Protein AF-A0AAN6RWC4-F1 (afdb_monomer_lite)

pLDDT: mean 83.2, std 12.59, range [43.62, 96.19]

Sequence (96 aa):
MPEGMLVQLDEFRRLLSQALNAPTPFRVVHGDGELDNYHLSGDKIMIVDLELVGKGSASERKMSSFVQGEVDHLAKYYRVLQYHYWETGLIAVDDE

Secondary structure (DSSP, 8-state):
--TTPPPPHHHHHHHHHHHHHTTGGGTEEE----GGGEEEETTEEEE--TTSEEE----HHHHHHHHHHHHHHHHHHHHHHHHHHHHHT-------

Foldseek 3Di:
DDPQDDDDLVLLLVQLLVQQVVCVVVQKGQPDLDPVQWDDDPSHTDGDDRPDIDNDPDDPVVSNVVSNVSSVVNSVVSVVVVVVCVVVVNHPDPDD

Radius of gyration: 14.59 Å; chains: 1; bounding box: 34×22×40 Å

InterPro domains:
  IPR011009 Protein kinase-like domain superfamily [SSF56112] (9-57)

Structure (mmCIF, N/CA/C/O backbone):
data_AF-A0AAN6RWC4-F1
#
_entry.id   AF-A0AAN6RWC4-F1
#
loop_
_atom_site.group_PDB
_atom_site.id
_atom_site.type_symbol
_atom_site.label_atom_id
_atom_site.label_alt_id
_atom_site.label_comp_id
_atom_site.label_asym_id
_atom_site.label_entity_id
_atom_site.label_seq_id
_atom_site.pdbx_PDB_ins_code
_atom_site.Cartn_x
_atom_site.Cartn_y
_atom_site.Cartn_z
_atom_site.occupancy
_atom_site.B_iso_or_equiv
_atom_site.auth_seq_id
_atom_site.auth_comp_id
_atom_site.auth_asym_id
_atom_site.auth_atom_id
_atom_site.pdbx_PDB_model_num
ATOM 1 N N . MET A 1 1 ? -9.003 -14.087 5.386 1.00 53.28 1 MET A N 1
ATOM 2 C CA . MET A 1 1 ? -9.188 -12.920 6.269 1.00 53.28 1 MET A CA 1
ATOM 3 C C . MET A 1 1 ? -10.638 -12.489 6.097 1.00 53.28 1 MET A C 1
ATOM 5 O O . MET A 1 1 ? -11.063 -12.483 4.943 1.00 53.28 1 MET A O 1
ATOM 9 N N . PRO A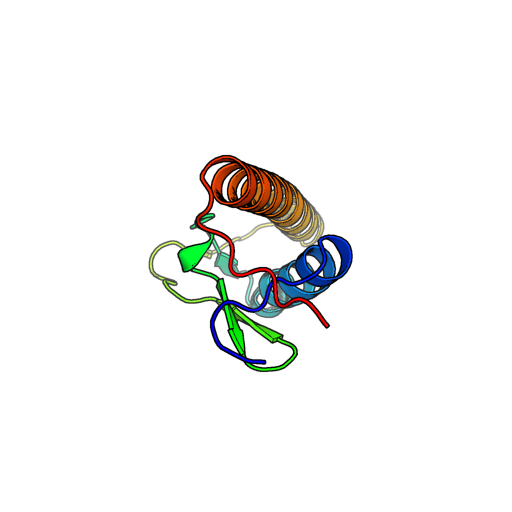 1 2 ? -11.399 -12.238 7.172 1.00 59.50 2 PRO A N 1
ATOM 10 C CA . PRO A 1 2 ? -12.743 -11.659 7.076 1.00 59.50 2 PRO A CA 1
ATOM 11 C C . PRO A 1 2 ? -12.717 -10.293 6.375 1.00 59.50 2 PRO A C 1
ATOM 13 O O . PRO A 1 2 ? -11.699 -9.594 6.442 1.00 59.50 2 PRO A O 1
ATOM 16 N N . GLU A 1 3 ? -13.808 -9.897 5.712 1.00 56.06 3 GLU A N 1
ATOM 17 C CA . GLU A 1 3 ? -13.938 -8.525 5.214 1.00 56.06 3 GLU A CA 1
ATOM 18 C C . GLU A 1 3 ? -13.837 -7.516 6.372 1.00 56.06 3 GLU A C 1
ATOM 20 O O . GLU A 1 3 ? -14.416 -7.716 7.436 1.00 56.06 3 GLU A O 1
ATOM 25 N N . GLY A 1 4 ? -13.089 -6.426 6.173 1.00 63.19 4 GLY A N 1
ATOM 26 C CA . GLY A 1 4 ? -12.912 -5.380 7.190 1.00 63.19 4 GLY A CA 1
ATOM 27 C C . GLY A 1 4 ? -11.819 -5.650 8.230 1.00 63.19 4 GLY A C 1
ATOM 28 O O . GLY A 1 4 ? -11.534 -4.766 9.034 1.00 63.19 4 GLY A O 1
ATOM 29 N N . MET A 1 5 ? -11.157 -6.814 8.190 1.00 69.25 5 MET A N 1
ATOM 30 C CA . MET A 1 5 ? -10.045 -7.107 9.095 1.00 69.25 5 MET A CA 1
ATOM 31 C C . MET A 1 5 ? -8.892 -6.116 8.893 1.00 69.25 5 MET A C 1
ATOM 33 O O . MET A 1 5 ? -8.316 -6.009 7.806 1.00 69.25 5 MET A O 1
ATOM 37 N N . LEU A 1 6 ? -8.519 -5.425 9.970 1.00 78.06 6 LEU A N 1
ATOM 38 C CA . LEU A 1 6 ? -7.370 -4.531 9.972 1.00 78.06 6 LEU A CA 1
ATOM 39 C C . LEU A 1 6 ? -6.069 -5.333 10.020 1.00 78.06 6 LEU A C 1
ATOM 41 O O . LEU A 1 6 ? -5.884 -6.227 10.845 1.00 78.06 6 LEU A O 1
ATOM 45 N N . VAL A 1 7 ? -5.125 -4.959 9.164 1.00 84.25 7 VAL A N 1
ATOM 46 C CA . VAL A 1 7 ? -3.739 -5.422 9.249 1.00 84.25 7 VAL A CA 1
ATOM 47 C C . VAL A 1 7 ? -2.919 -4.472 10.118 1.00 84.25 7 VAL A C 1
ATOM 49 O O . VAL A 1 7 ? -3.128 -3.253 10.108 1.00 84.25 7 VAL A O 1
ATOM 52 N N . GLN A 1 8 ? -1.968 -5.024 10.871 1.00 89.75 8 GLN A N 1
ATOM 53 C CA . GLN A 1 8 ? -0.989 -4.220 11.604 1.00 89.75 8 GLN A CA 1
ATOM 54 C C . GLN A 1 8 ? -0.142 -3.397 10.625 1.00 89.75 8 GLN A C 1
ATOM 56 O O . GLN A 1 8 ? 0.109 -3.824 9.500 1.00 89.75 8 GLN A O 1
ATOM 61 N N . LEU A 1 9 ? 0.328 -2.222 11.052 1.00 90.88 9 LEU A N 1
ATOM 62 C CA . LEU A 1 9 ? 1.034 -1.285 10.172 1.00 90.88 9 LEU A CA 1
ATOM 63 C C . LEU A 1 9 ? 2.297 -1.887 9.535 1.00 90.88 9 LEU A C 1
ATOM 65 O O . LEU A 1 9 ? 2.552 -1.666 8.353 1.00 90.88 9 LEU A O 1
ATOM 69 N N . ASP A 1 10 ? 3.075 -2.655 10.295 1.00 92.38 10 ASP A N 1
ATOM 70 C CA . ASP A 1 10 ? 4.299 -3.283 9.786 1.00 92.38 10 ASP A CA 1
ATOM 71 C C . ASP A 1 10 ? 3.987 -4.354 8.740 1.00 92.38 10 ASP A C 1
ATOM 73 O O . ASP A 1 10 ? 4.645 -4.436 7.700 1.00 92.38 10 ASP A O 1
ATOM 77 N N . GLU A 1 11 ? 2.925 -5.121 8.980 1.00 92.69 11 GLU A N 1
ATOM 78 C CA . GLU A 1 11 ? 2.437 -6.124 8.042 1.00 92.69 11 GLU A CA 1
ATOM 79 C C . GLU A 1 11 ? 1.888 -5.472 6.769 1.00 92.69 11 GLU A C 1
ATOM 81 O O . GLU A 1 11 ? 2.234 -5.883 5.663 1.00 92.69 11 GLU A O 1
ATOM 86 N N . PHE A 1 12 ? 1.123 -4.386 6.904 1.00 92.75 12 PHE A N 1
ATOM 87 C CA . PHE A 1 12 ? 0.655 -3.586 5.775 1.00 92.75 12 PHE A CA 1
ATOM 88 C C . PHE A 1 12 ? 1.822 -3.086 4.918 1.00 92.75 12 PHE A C 1
ATOM 90 O O . PHE A 1 12 ? 1.835 -3.285 3.704 1.00 92.75 12 PHE A O 1
ATOM 97 N N . ARG A 1 13 ? 2.853 -2.503 5.546 1.00 96.12 13 ARG A N 1
ATOM 98 C CA . ARG A 1 13 ? 4.059 -2.016 4.853 1.00 96.12 13 ARG A CA 1
ATOM 99 C C . ARG A 1 13 ? 4.781 -3.140 4.116 1.00 96.12 13 ARG A C 1
ATOM 101 O O . ARG A 1 13 ? 5.218 -2.944 2.981 1.00 96.12 13 ARG A O 1
ATOM 108 N N . ARG A 1 14 ? 4.893 -4.318 4.739 1.00 96.19 14 ARG A N 1
ATOM 109 C CA . ARG A 1 14 ? 5.502 -5.508 4.130 1.00 96.19 14 ARG A CA 1
ATOM 110 C C . ARG A 1 14 ? 4.722 -5.957 2.895 1.00 96.19 14 ARG A C 1
ATOM 112 O O . ARG A 1 14 ? 5.327 -6.125 1.836 1.00 96.19 14 ARG A O 1
ATOM 119 N N . LEU A 1 15 ? 3.408 -6.137 3.020 1.00 95.75 15 LEU A N 1
ATOM 120 C CA . LEU A 1 15 ? 2.532 -6.585 1.933 1.00 95.75 15 LEU A CA 1
ATOM 121 C C . LEU A 1 15 ? 2.531 -5.598 0.763 1.00 95.75 15 LEU A C 1
ATOM 123 O O . LEU A 1 15 ? 2.666 -5.999 -0.393 1.00 95.75 15 LEU A O 1
ATOM 127 N N . LEU A 1 16 ? 2.445 -4.305 1.067 1.00 95.19 16 LEU A N 1
ATOM 128 C CA . LEU A 1 16 ? 2.409 -3.247 0.068 1.00 95.19 16 LEU A CA 1
ATOM 129 C C . LEU A 1 16 ? 3.742 -3.133 -0.680 1.00 95.19 16 LEU A C 1
ATOM 131 O O . LEU A 1 16 ? 3.762 -3.038 -1.905 1.00 95.19 16 LEU A O 1
ATOM 135 N N . SER A 1 17 ? 4.864 -3.234 0.040 1.00 95.62 17 SER A N 1
ATOM 136 C CA . SER A 1 17 ? 6.195 -3.282 -0.568 1.00 95.62 17 SER A CA 1
ATOM 137 C C . SER A 1 17 ? 6.344 -4.476 -1.513 1.00 95.62 17 SER A C 1
ATOM 139 O O . SER A 1 17 ? 6.865 -4.328 -2.617 1.00 95.62 17 SER A O 1
ATOM 141 N N . GLN A 1 18 ? 5.850 -5.657 -1.132 1.00 95.81 18 GLN A N 1
ATOM 142 C CA . GLN A 1 18 ? 5.870 -6.835 -2.006 1.00 95.81 18 GLN A CA 1
ATOM 143 C C . GLN A 1 18 ? 5.032 -6.620 -3.271 1.00 95.81 18 GLN A C 1
ATOM 145 O O . GLN A 1 18 ? 5.509 -6.906 -4.370 1.00 95.81 18 GLN A O 1
ATOM 150 N N . ALA A 1 19 ? 3.821 -6.080 -3.127 1.00 94.81 19 ALA A N 1
ATOM 151 C CA . ALA A 1 19 ? 2.924 -5.823 -4.247 1.00 94.81 19 ALA A CA 1
ATOM 152 C C . ALA A 1 19 ? 3.502 -4.787 -5.224 1.00 94.81 19 ALA A C 1
ATOM 154 O O . ALA A 1 19 ? 3.552 -5.042 -6.425 1.00 94.81 19 ALA A O 1
ATOM 155 N N . LEU A 1 20 ? 4.012 -3.659 -4.722 1.00 93.19 20 LEU A N 1
ATOM 156 C CA . LEU A 1 20 ? 4.578 -2.585 -5.546 1.00 93.19 20 LEU A CA 1
ATOM 157 C C . LEU A 1 20 ? 5.925 -2.955 -6.185 1.00 93.19 20 LEU A C 1
ATOM 159 O O . LEU A 1 20 ? 6.262 -2.433 -7.248 1.00 93.19 20 LEU A O 1
ATOM 163 N N . ASN A 1 21 ? 6.690 -3.875 -5.586 1.00 92.81 21 ASN A N 1
ATOM 164 C CA . ASN A 1 21 ? 7.912 -4.399 -6.200 1.00 92.81 21 ASN A CA 1
ATOM 165 C C . ASN A 1 21 ? 7.636 -5.454 -7.284 1.00 92.81 21 ASN A C 1
ATOM 167 O O . ASN A 1 21 ? 8.438 -5.582 -8.208 1.00 92.81 21 ASN A O 1
ATOM 171 N N . ALA A 1 22 ? 6.523 -6.190 -7.224 1.00 92.81 22 ALA A N 1
ATOM 172 C CA . ALA A 1 22 ? 6.199 -7.240 -8.195 1.00 92.81 22 ALA A CA 1
ATOM 173 C C . ALA A 1 22 ? 6.192 -6.789 -9.679 1.00 92.81 22 ALA A C 1
ATOM 175 O O 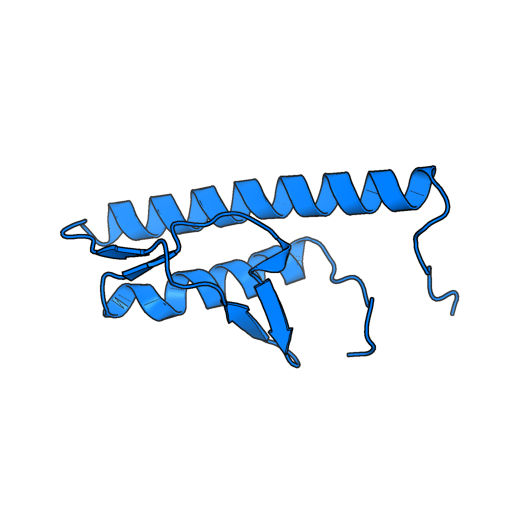. ALA A 1 22 ? 6.719 -7.533 -10.510 1.00 92.81 22 ALA A O 1
ATOM 176 N N . PRO A 1 23 ? 5.669 -5.602 -10.057 1.00 89.44 23 PRO A N 1
ATOM 177 C CA . PRO A 1 23 ? 5.691 -5.128 -11.445 1.00 89.44 23 PRO A CA 1
ATOM 178 C C . PRO A 1 23 ? 7.030 -4.506 -11.880 1.00 89.44 23 PRO A C 1
ATOM 180 O O . PRO A 1 23 ? 7.243 -4.275 -13.075 1.00 89.44 23 PRO A O 1
ATOM 183 N N . THR A 1 24 ? 7.961 -4.262 -10.951 1.00 87.31 24 THR A N 1
ATOM 184 C CA . THR A 1 24 ? 9.230 -3.580 -11.250 1.00 87.31 24 THR A CA 1
ATOM 185 C C . THR A 1 24 ? 10.105 -4.286 -12.298 1.00 87.31 24 THR A C 1
ATOM 187 O O . THR A 1 24 ? 10.659 -3.576 -13.141 1.00 87.31 24 THR A O 1
ATOM 190 N N . PRO A 1 25 ? 10.189 -5.633 -12.392 1.00 88.00 25 PRO A N 1
ATOM 191 C CA . PRO A 1 25 ? 10.938 -6.294 -13.468 1.00 88.00 25 PRO A CA 1
ATOM 192 C C . PRO A 1 25 ? 10.406 -5.968 -14.872 1.00 88.00 25 PRO A C 1
ATOM 194 O O . PRO A 1 25 ? 11.157 -6.005 -15.845 1.00 88.00 25 PRO A O 1
ATOM 197 N N . PHE A 1 26 ? 9.129 -5.589 -14.980 1.00 86.56 26 PHE A N 1
ATOM 198 C CA . PHE A 1 26 ? 8.493 -5.151 -16.225 1.00 86.56 26 PHE A CA 1
ATOM 199 C C . PHE A 1 26 ?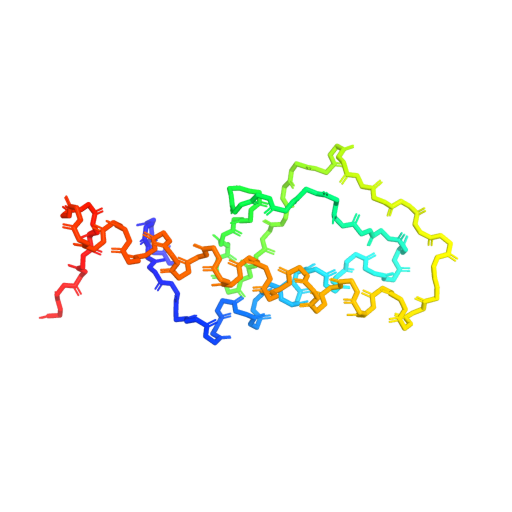 8.624 -3.644 -16.468 1.00 86.56 26 PHE A C 1
ATOM 201 O O . PHE A 1 26 ? 8.065 -3.127 -17.435 1.00 86.56 26 PHE A O 1
ATOM 208 N N . ARG A 1 27 ? 9.362 -2.931 -15.605 1.00 85.44 27 ARG A N 1
ATOM 209 C CA . ARG A 1 27 ? 9.506 -1.467 -15.617 1.00 85.44 27 ARG A CA 1
ATOM 210 C C . ARG A 1 27 ? 8.169 -0.729 -15.525 1.00 85.44 27 ARG A C 1
ATOM 212 O O . ARG A 1 27 ? 8.015 0.374 -16.057 1.00 85.44 27 ARG A O 1
ATOM 219 N N . VAL A 1 28 ? 7.210 -1.363 -14.858 1.00 85.69 28 VAL A N 1
ATOM 220 C CA . VAL A 1 28 ? 5.896 -0.805 -14.566 1.00 85.69 28 VAL A CA 1
ATOM 221 C C . VAL A 1 28 ? 5.886 -0.340 -13.123 1.00 85.69 28 VAL A C 1
ATOM 223 O O . VAL A 1 28 ? 6.367 -1.030 -12.223 1.00 85.69 28 VAL A O 1
ATOM 226 N N . VAL A 1 29 ? 5.339 0.849 -12.934 1.00 86.19 29 VAL A N 1
ATOM 227 C CA . VAL A 1 29 ? 5.146 1.472 -11.637 1.00 86.19 29 VAL A CA 1
ATOM 228 C C . VAL A 1 29 ? 3.687 1.903 -11.550 1.00 86.19 29 VAL A C 1
ATOM 230 O O . VAL A 1 29 ? 3.182 2.527 -12.487 1.00 86.19 29 VAL A O 1
ATOM 233 N N . HIS A 1 30 ? 3.020 1.539 -10.455 1.00 84.19 30 HIS A N 1
ATOM 234 C CA . HIS A 1 30 ? 1.647 1.958 -10.201 1.00 84.19 30 HIS A CA 1
ATOM 235 C C . HIS A 1 30 ? 1.629 3.462 -9.915 1.00 84.19 30 HIS A C 1
ATOM 237 O O . HIS A 1 30 ? 2.379 3.927 -9.059 1.00 84.19 30 HIS A O 1
ATOM 243 N N . GLY A 1 31 ? 0.877 4.217 -10.710 1.00 78.00 31 GLY A N 1
ATOM 244 C CA . GLY A 1 31 ? 0.828 5.676 -10.642 1.00 78.00 31 GLY A CA 1
ATOM 245 C C . GLY A 1 31 ? -0.334 6.207 -9.815 1.00 78.00 31 GLY A C 1
ATOM 246 O O . GLY A 1 31 ? -0.374 7.412 -9.582 1.00 78.00 31 GLY A O 1
ATOM 247 N N . ASP A 1 32 ? -1.242 5.328 -9.386 1.00 81.62 32 ASP A N 1
ATOM 248 C CA . ASP A 1 32 ? -2.394 5.687 -8.575 1.00 81.62 32 ASP A CA 1
ATOM 249 C C . ASP A 1 32 ? -2.210 5.238 -7.112 1.00 81.62 32 ASP A C 1
ATOM 251 O O . ASP A 1 32 ? -2.165 4.053 -6.771 1.00 81.62 32 ASP A O 1
ATOM 255 N N . GLY A 1 33 ? -2.011 6.218 -6.236 1.00 82.25 33 GLY A N 1
ATOM 256 C CA . GLY A 1 33 ? -1.677 6.032 -4.826 1.00 82.25 33 GLY A CA 1
ATOM 257 C C . GLY A 1 33 ? -2.890 5.973 -3.896 1.00 82.25 33 GLY A C 1
ATOM 258 O O . GLY A 1 33 ? -2.736 6.271 -2.713 1.00 82.25 33 GLY A O 1
ATOM 259 N N . GLU A 1 34 ? -4.087 5.653 -4.389 1.00 87.56 34 GLU A N 1
ATOM 260 C CA . GLU A 1 34 ? -5.296 5.558 -3.559 1.00 87.56 34 GLU A CA 1
ATOM 261 C C . GLU A 1 34 ? -5.451 4.173 -2.894 1.00 87.56 34 GLU A C 1
ATOM 263 O O . GLU A 1 34 ? -5.124 3.138 -3.471 1.00 87.56 34 GLU A O 1
ATOM 268 N N . LEU A 1 35 ? -5.876 4.132 -1.621 1.00 88.81 35 LEU A N 1
ATOM 269 C CA . LEU A 1 35 ? -5.872 2.901 -0.805 1.00 88.81 35 LEU A CA 1
ATOM 270 C C . LEU A 1 35 ? -6.887 1.844 -1.259 1.00 88.81 35 LEU A C 1
ATOM 272 O O . LEU A 1 35 ? -6.680 0.657 -1.012 1.00 88.81 35 LEU A O 1
ATOM 276 N N . ASP A 1 36 ? -7.970 2.265 -1.893 1.00 89.44 36 ASP A N 1
ATOM 277 C CA . ASP A 1 36 ? -8.991 1.404 -2.488 1.00 89.44 36 ASP A CA 1
ATOM 278 C C . ASP A 1 36 ? -8.484 0.626 -3.711 1.00 89.44 36 ASP A C 1
ATOM 280 O O . ASP A 1 36 ? -9.027 -0.437 -4.008 1.00 89.44 36 ASP A O 1
ATOM 284 N N . ASN A 1 37 ? -7.368 1.042 -4.318 1.00 92.62 37 ASN A N 1
ATOM 285 C CA . ASN A 1 37 ? -6.691 0.289 -5.380 1.00 92.62 37 ASN A CA 1
ATOM 286 C C . ASN A 1 37 ? -5.889 -0.930 -4.879 1.00 92.62 37 ASN A C 1
ATOM 288 O O . ASN A 1 37 ? -5.288 -1.661 -5.675 1.00 92.62 37 ASN A O 1
ATOM 292 N N . TYR A 1 38 ? -5.867 -1.190 -3.566 1.00 91.81 38 TYR A N 1
ATOM 293 C CA . TYR A 1 38 ? -5.089 -2.268 -2.953 1.00 91.81 38 TYR A CA 1
ATOM 294 C C . TYR A 1 38 ? -5.991 -3.236 -2.185 1.00 91.81 38 TYR A C 1
ATOM 296 O O . TYR A 1 38 ? -6.390 -2.997 -1.047 1.00 91.81 38 TYR A O 1
ATOM 304 N N . HIS A 1 39 ? -6.259 -4.396 -2.783 1.00 91.12 39 HIS A N 1
ATOM 305 C CA . HIS A 1 39 ? -7.124 -5.411 -2.187 1.00 91.12 39 HIS A CA 1
ATOM 306 C C . HIS A 1 39 ? -6.315 -6.485 -1.467 1.00 91.12 39 HIS A C 1
ATOM 308 O O . HIS A 1 39 ? -5.467 -7.150 -2.066 1.00 91.12 39 HIS A O 1
ATOM 314 N N . LEU A 1 40 ? -6.629 -6.726 -0.195 1.00 89.00 40 LEU A N 1
ATOM 315 C CA . LEU A 1 40 ? -6.086 -7.864 0.537 1.00 89.00 40 LEU A CA 1
ATOM 316 C C . LEU A 1 40 ? -6.734 -9.165 0.036 1.00 89.00 40 LEU A C 1
ATOM 318 O O . LEU A 1 40 ? -7.937 -9.374 0.176 1.00 89.00 40 LEU A O 1
ATOM 322 N N . SER A 1 41 ? -5.928 -10.057 -0.530 1.00 87.19 41 SER A N 1
ATOM 323 C CA . SER A 1 41 ? -6.335 -11.382 -0.995 1.00 87.19 41 SER A CA 1
ATOM 324 C C . SER A 1 41 ? -5.469 -12.439 -0.315 1.00 87.19 41 SER A C 1
ATOM 326 O O . SER A 1 41 ? -4.340 -12.712 -0.724 1.00 87.19 41 SER A O 1
ATOM 328 N N . GLY A 1 42 ? -5.981 -13.003 0.783 1.00 85.44 42 GLY A N 1
ATOM 329 C CA . GLY A 1 42 ? -5.210 -13.912 1.633 1.00 85.44 42 GLY A CA 1
ATOM 330 C C . GLY A 1 42 ? -4.050 -13.191 2.322 1.00 85.44 42 GLY A C 1
ATOM 331 O O . GLY A 1 42 ? -4.277 -12.277 3.109 1.00 85.44 42 GLY A O 1
ATOM 332 N N . ASP A 1 43 ? -2.823 -13.616 2.025 1.00 88.88 43 ASP A N 1
ATOM 333 C CA . ASP A 1 43 ? -1.559 -13.081 2.546 1.00 88.88 43 ASP A CA 1
ATOM 334 C C . ASP A 1 43 ? -0.849 -12.147 1.548 1.00 88.88 43 ASP A C 1
ATOM 336 O O . ASP A 1 43 ? 0.366 -11.948 1.623 1.00 88.88 43 ASP A O 1
ATOM 340 N N . LYS A 1 44 ? -1.592 -11.609 0.573 1.00 92.06 44 LYS A N 1
ATOM 341 C CA . LYS A 1 44 ? -1.072 -10.779 -0.521 1.00 92.06 44 LYS A CA 1
ATOM 342 C C . LYS A 1 44 ? -1.960 -9.574 -0.771 1.00 92.06 44 LYS A C 1
ATOM 344 O O . LYS A 1 44 ? -3.159 -9.608 -0.514 1.00 92.06 44 LYS A O 1
ATOM 349 N N . ILE A 1 45 ? -1.366 -8.538 -1.352 1.00 93.38 45 ILE A N 1
ATOM 350 C CA . ILE A 1 45 ? -2.104 -7.412 -1.920 1.00 93.38 45 ILE A CA 1
ATOM 351 C C . ILE A 1 45 ? -2.178 -7.585 -3.435 1.00 93.38 45 ILE A C 1
ATOM 353 O O . ILE A 1 45 ? -1.161 -7.777 -4.104 1.00 93.38 45 ILE A O 1
ATOM 357 N N . MET A 1 46 ? -3.395 -7.515 -3.962 1.00 92.88 46 MET A N 1
ATOM 358 C CA . MET A 1 46 ? -3.671 -7.366 -5.382 1.00 92.88 46 MET A CA 1
ATOM 359 C C . MET A 1 46 ? -3.829 -5.877 -5.685 1.00 92.88 46 MET A C 1
ATOM 361 O O . MET A 1 46 ? -4.671 -5.215 -5.084 1.00 92.88 46 MET A O 1
ATOM 365 N N . ILE A 1 47 ? -3.012 -5.374 -6.609 1.00 92.25 47 ILE A N 1
ATOM 366 C CA . ILE A 1 47 ? -3.123 -4.007 -7.126 1.00 92.25 47 ILE A CA 1
ATOM 367 C C . ILE A 1 47 ? -4.145 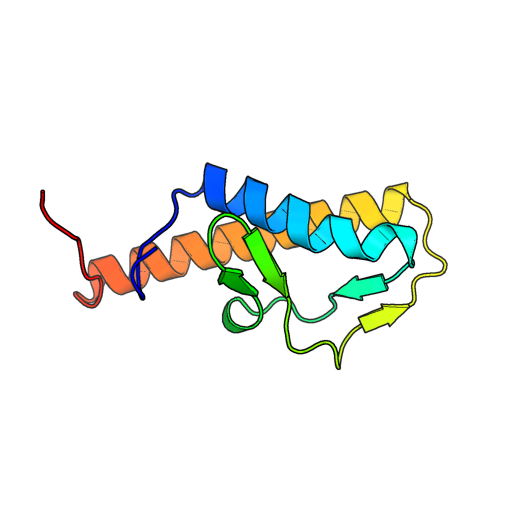-4.024 -8.262 1.00 92.25 47 ILE A C 1
ATOM 369 O O . ILE A 1 47 ? -4.020 -4.841 -9.182 1.00 92.25 47 ILE A O 1
ATOM 373 N N . VAL A 1 48 ? -5.146 -3.155 -8.181 1.00 91.44 48 VAL A N 1
ATOM 374 C CA . VAL A 1 48 ? -6.149 -2.939 -9.231 1.00 91.44 48 VAL A CA 1
ATOM 375 C C . VAL A 1 48 ? -5.986 -1.544 -9.833 1.00 91.44 48 VAL A C 1
ATOM 377 O O . VAL A 1 48 ? -5.025 -0.856 -9.525 1.00 91.44 48 VAL A O 1
ATOM 380 N N . ASP A 1 49 ? -6.882 -1.188 -10.748 1.00 88.12 49 ASP A N 1
ATOM 381 C CA . ASP A 1 49 ? -6.919 0.113 -11.417 1.00 88.12 49 ASP A CA 1
ATOM 382 C C . ASP A 1 49 ? -5.605 0.556 -12.089 1.00 88.12 49 ASP A C 1
ATOM 384 O O . ASP A 1 49 ? -5.005 1.597 -11.842 1.00 88.12 49 ASP A O 1
ATOM 388 N N . LEU A 1 50 ? -5.130 -0.287 -13.007 1.00 85.62 50 LEU A N 1
ATOM 389 C CA . LEU A 1 50 ? -3.857 -0.095 -13.706 1.00 85.62 50 LEU A CA 1
ATOM 390 C C . LEU A 1 50 ? -3.934 0.915 -14.867 1.00 85.62 50 LEU A C 1
ATOM 392 O O . LEU A 1 50 ? -3.082 0.883 -15.761 1.00 85.62 50 LEU A O 1
ATOM 396 N N . GLU A 1 51 ? -4.958 1.768 -14.919 1.00 83.00 51 GLU A N 1
ATOM 397 C CA . GLU A 1 51 ? -5.109 2.743 -16.002 1.00 83.00 51 GLU A CA 1
ATOM 398 C C . GLU A 1 51 ? -4.046 3.853 -15.938 1.00 83.00 51 GLU A C 1
ATOM 400 O O . GLU A 1 51 ? -3.569 4.324 -16.977 1.00 83.00 51 GLU A O 1
ATOM 405 N N . LEU A 1 52 ? -3.575 4.181 -14.729 1.00 77.81 52 LEU A N 1
ATOM 406 C CA . LEU A 1 52 ? -2.472 5.104 -14.472 1.00 77.81 52 LEU A CA 1
ATOM 407 C C . LEU A 1 52 ? -1.199 4.336 -14.105 1.00 77.81 52 LEU A C 1
ATOM 409 O O . LEU A 1 52 ? -0.844 4.159 -12.942 1.00 77.81 52 LEU A O 1
ATOM 413 N N . VAL A 1 53 ? -0.456 3.905 -15.126 1.00 79.62 53 VAL A N 1
ATOM 414 C CA . VAL A 1 53 ? 0.865 3.281 -14.950 1.00 79.62 53 VAL A CA 1
ATOM 415 C C . VAL A 1 53 ? 1.984 4.110 -15.564 1.00 79.62 53 VAL A C 1
ATOM 417 O O . VAL A 1 53 ? 1.964 4.487 -16.738 1.00 79.62 53 VAL A O 1
ATOM 420 N N . GLY A 1 54 ? 3.038 4.327 -14.782 1.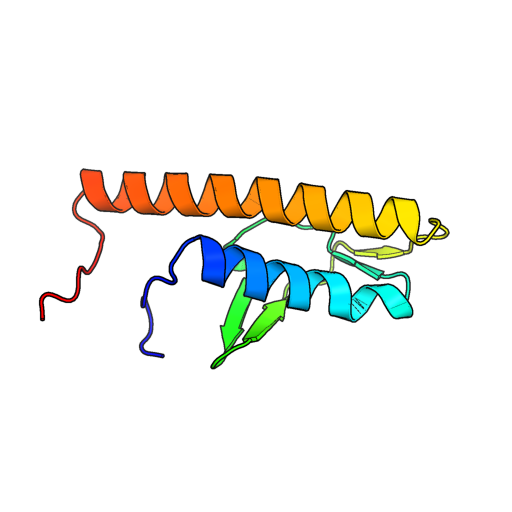00 73.12 54 GLY A N 1
ATOM 421 C CA . GLY A 1 54 ? 4.299 4.845 -15.291 1.00 73.12 54 GLY A CA 1
ATOM 422 C C . GLY A 1 54 ? 5.073 3.732 -15.995 1.00 73.12 54 GLY A C 1
ATOM 423 O O . GLY A 1 54 ? 5.560 2.807 -15.346 1.00 73.12 54 GLY A O 1
ATOM 424 N N . LYS A 1 55 ? 5.238 3.818 -17.321 1.00 63.97 55 LYS A N 1
ATOM 425 C CA . LYS A 1 55 ? 6.207 2.982 -18.054 1.00 63.97 55 LYS A CA 1
ATOM 426 C C . LYS A 1 55 ? 7.582 3.633 -17.949 1.00 63.97 55 LYS A C 1
ATOM 428 O O . LYS A 1 55 ? 7.890 4.592 -18.653 1.00 63.97 55 LYS A O 1
ATOM 433 N N . GLY A 1 56 ? 8.394 3.153 -17.016 1.00 59.12 56 GLY A N 1
ATOM 434 C CA . GLY A 1 56 ? 9.639 3.809 -16.647 1.00 59.12 56 GLY A CA 1
ATOM 435 C C . GLY A 1 56 ? 10.842 3.284 -17.420 1.00 59.12 56 GLY A C 1
ATOM 436 O O . GLY A 1 56 ? 11.345 2.204 -17.145 1.00 59.12 56 GLY A O 1
ATOM 437 N N . SER A 1 57 ? 11.462 4.119 -18.249 1.00 58.31 57 SER A N 1
ATOM 438 C CA . SER A 1 57 ? 12.895 4.010 -18.580 1.00 58.31 57 SER A CA 1
ATOM 439 C C . SER A 1 57 ? 13.803 4.344 -17.374 1.00 58.31 57 SER A C 1
ATOM 441 O O . SER A 1 57 ? 14.930 4.812 -17.542 1.00 58.31 57 SER A O 1
ATOM 443 N N . ALA A 1 58 ? 13.289 4.200 -16.150 1.00 67.12 58 ALA A N 1
ATOM 444 C CA . ALA A 1 58 ? 13.939 4.581 -14.909 1.00 67.12 58 ALA A CA 1
ATOM 445 C C . ALA A 1 58 ? 14.941 3.502 -14.481 1.00 67.12 58 ALA A C 1
ATOM 447 O O . ALA A 1 58 ? 14.750 2.315 -14.736 1.00 67.12 58 ALA A O 1
ATOM 448 N N . SER A 1 59 ? 16.031 3.917 -13.837 1.00 81.50 59 SER A N 1
ATOM 449 C CA . SER A 1 59 ? 16.969 2.976 -13.230 1.00 81.50 59 SER A CA 1
ATOM 450 C C . SER A 1 59 ? 16.316 2.241 -12.058 1.00 81.50 59 SER A C 1
ATOM 452 O O . SER A 1 59 ? 15.446 2.800 -11.387 1.00 81.50 59 SER A O 1
ATOM 454 N N . GLU A 1 60 ? 16.798 1.035 -11.753 1.00 82.56 60 GLU A N 1
ATOM 455 C CA . GLU A 1 60 ? 16.334 0.234 -10.609 1.00 82.56 60 GLU A CA 1
ATOM 456 C C . GLU A 1 60 ? 16.314 1.053 -9.313 1.00 82.56 60 GLU A C 1
ATOM 458 O O . GLU A 1 60 ? 15.317 1.072 -8.604 1.00 82.56 60 GLU A O 1
ATOM 463 N N . ARG A 1 61 ? 17.359 1.855 -9.063 1.00 84.56 61 ARG A N 1
ATOM 464 C CA . ARG A 1 61 ? 17.427 2.750 -7.898 1.00 84.56 61 ARG A CA 1
ATOM 465 C C . ARG A 1 61 ? 16.263 3.746 -7.830 1.00 84.56 61 ARG A C 1
ATOM 467 O O . ARG A 1 61 ? 15.760 4.016 -6.742 1.00 84.56 61 ARG A O 1
ATOM 474 N N . LYS A 1 62 ? 15.858 4.327 -8.965 1.00 85.19 62 LYS A N 1
ATOM 475 C CA . LYS A 1 62 ? 14.724 5.264 -9.010 1.00 85.19 62 LYS A CA 1
ATOM 476 C C . LYS A 1 62 ? 13.411 4.538 -8.739 1.00 85.19 62 LYS A C 1
ATOM 478 O O . LYS A 1 62 ? 12.585 5.068 -8.010 1.00 85.19 62 LYS A O 1
ATOM 483 N N . MET A 1 63 ? 13.250 3.329 -9.272 1.00 86.06 63 MET A N 1
ATOM 484 C CA . MET A 1 63 ? 12.074 2.498 -9.017 1.00 86.06 63 MET A CA 1
ATOM 485 C C . MET A 1 63 ? 11.990 2.070 -7.549 1.00 86.06 63 MET A C 1
ATOM 487 O O . MET A 1 63 ? 10.945 2.248 -6.940 1.00 86.06 63 MET A O 1
ATOM 491 N N . SER A 1 64 ? 13.088 1.615 -6.938 1.00 87.69 64 SER A N 1
ATOM 492 C CA . SER A 1 64 ? 13.110 1.293 -5.504 1.00 87.69 64 SER A CA 1
ATOM 493 C C . SER A 1 64 ? 12.798 2.511 -4.634 1.00 87.69 64 SER A C 1
ATOM 495 O O . SER A 1 64 ? 12.057 2.399 -3.663 1.00 87.69 64 SER A O 1
ATOM 497 N N . SER A 1 65 ? 13.328 3.689 -4.988 1.00 89.31 65 SER A N 1
ATOM 498 C CA . SER A 1 65 ? 13.010 4.935 -4.279 1.00 89.31 65 SER A CA 1
ATOM 499 C C . SER A 1 65 ? 11.541 5.327 -4.423 1.00 89.31 65 SER A C 1
ATOM 501 O O . SER A 1 65 ? 10.975 5.859 -3.474 1.00 89.31 65 SER A O 1
ATOM 503 N N . PHE A 1 66 ? 10.940 5.086 -5.591 1.00 88.69 66 PHE A N 1
ATOM 504 C CA . PHE A 1 66 ? 9.519 5.320 -5.815 1.00 88.69 66 PHE A CA 1
ATOM 505 C C . PHE A 1 66 ? 8.673 4.379 -4.955 1.00 88.69 66 PHE A C 1
ATOM 507 O O . PHE A 1 66 ? 7.851 4.849 -4.181 1.00 88.69 66 PHE A O 1
ATOM 514 N N . VAL A 1 67 ? 8.937 3.068 -5.017 1.00 91.06 67 VAL A N 1
ATOM 515 C CA . VAL A 1 67 ? 8.206 2.066 -4.225 1.00 91.06 67 VAL A CA 1
ATOM 516 C C . VAL A 1 67 ? 8.272 2.395 -2.736 1.00 91.06 67 VAL A C 1
ATOM 518 O O . VAL A 1 67 ? 7.253 2.354 -2.057 1.00 91.06 67 VAL A O 1
ATOM 521 N N . GLN A 1 68 ? 9.447 2.770 -2.225 1.00 93.00 68 GLN A N 1
ATOM 522 C CA . GLN A 1 68 ? 9.584 3.160 -0.823 1.00 93.00 68 GLN A CA 1
ATOM 523 C C . GLN A 1 68 ? 8.740 4.398 -0.482 1.00 93.00 68 GLN A C 1
ATOM 525 O O . GLN A 1 68 ? 8.073 4.410 0.551 1.00 93.00 68 GLN A O 1
ATOM 530 N N . GLY A 1 69 ? 8.742 5.412 -1.353 1.00 92.19 69 GLY A N 1
ATOM 531 C CA . GLY A 1 69 ? 7.928 6.617 -1.186 1.00 92.19 69 GLY A CA 1
ATOM 532 C C . GLY A 1 69 ? 6.430 6.317 -1.141 1.00 92.19 69 GLY A C 1
ATOM 533 O O . GLY A 1 69 ? 5.745 6.802 -0.243 1.00 92.19 69 GLY A O 1
ATOM 534 N N . GLU A 1 70 ? 5.945 5.461 -2.040 1.00 91.81 70 GLU A N 1
ATOM 535 C CA . GLU A 1 70 ? 4.542 5.032 -2.068 1.00 91.81 70 GLU A CA 1
ATOM 536 C C . GLU A 1 70 ? 4.161 4.219 -0.832 1.00 91.81 70 GLU A C 1
ATOM 538 O O . GLU A 1 70 ? 3.131 4.479 -0.213 1.00 91.81 70 GLU A O 1
ATOM 543 N N . VAL A 1 71 ? 5.018 3.286 -0.400 1.00 95.06 71 VAL A N 1
ATOM 544 C CA . VAL A 1 71 ? 4.791 2.531 0.842 1.00 95.06 71 VAL A CA 1
ATOM 545 C C . VAL A 1 71 ? 4.670 3.474 2.037 1.00 95.06 71 VAL A C 1
ATOM 547 O O . VAL A 1 71 ? 3.791 3.294 2.879 1.00 95.06 71 VAL A O 1
ATOM 550 N N . ASP A 1 72 ? 5.531 4.488 2.127 1.00 95.12 72 ASP A N 1
ATOM 551 C CA . ASP A 1 72 ? 5.492 5.466 3.213 1.00 95.12 72 ASP A CA 1
ATOM 552 C C . ASP A 1 72 ? 4.250 6.360 3.156 1.00 95.12 72 ASP A C 1
ATOM 554 O O . ASP A 1 72 ? 3.632 6.620 4.194 1.00 95.12 72 ASP A O 1
ATOM 558 N N . HIS A 1 73 ? 3.857 6.787 1.957 1.00 92.50 73 HIS A N 1
ATOM 559 C CA . HIS A 1 73 ? 2.659 7.582 1.728 1.00 92.50 73 HIS A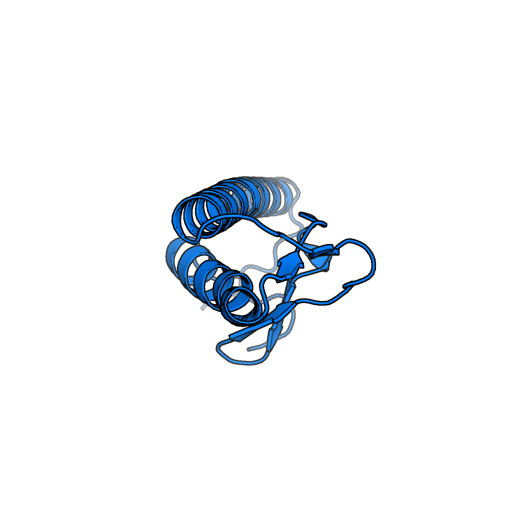 CA 1
ATOM 560 C C . HIS A 1 73 ? 1.393 6.823 2.144 1.00 92.50 73 HIS A C 1
ATOM 562 O O . HIS A 1 73 ? 0.650 7.272 3.020 1.00 92.50 73 HIS A O 1
ATOM 568 N N . LEU A 1 74 ? 1.195 5.631 1.588 1.00 93.94 74 LEU A N 1
ATOM 569 C CA . LEU A 1 74 ? 0.027 4.788 1.828 1.00 93.94 74 LEU A CA 1
ATOM 570 C C . LEU A 1 74 ? -0.052 4.307 3.277 1.00 93.94 74 LEU A C 1
ATOM 572 O O . LEU A 1 74 ? -1.123 4.331 3.876 1.00 93.94 74 LEU A O 1
ATOM 576 N N . ALA A 1 75 ? 1.078 3.943 3.892 1.00 94.06 75 ALA A N 1
ATOM 577 C CA . ALA A 1 75 ? 1.113 3.568 5.306 1.00 94.06 75 ALA A CA 1
ATOM 578 C C . ALA A 1 75 ? 0.692 4.726 6.223 1.00 94.06 75 ALA A C 1
ATOM 580 O O . ALA A 1 75 ? 0.004 4.514 7.225 1.00 94.06 75 ALA A O 1
ATOM 581 N N . LYS A 1 76 ? 1.074 5.964 5.877 1.00 93.19 76 LYS A N 1
ATOM 582 C CA . LYS A 1 76 ? 0.625 7.154 6.603 1.00 93.19 76 LYS A CA 1
ATOM 583 C C . LYS A 1 76 ? -0.887 7.342 6.461 1.00 93.19 76 LYS A C 1
ATOM 585 O O . LYS A 1 76 ? -1.548 7.555 7.475 1.00 93.19 76 LYS A O 1
ATOM 590 N N . TYR A 1 77 ? -1.427 7.242 5.246 1.00 91.44 77 TYR A N 1
ATOM 591 C CA . TYR A 1 77 ? -2.869 7.365 5.000 1.00 91.44 77 TYR A CA 1
ATOM 592 C C . TYR A 1 77 ? -3.676 6.277 5.705 1.00 91.44 77 TYR A C 1
ATOM 594 O O . TYR A 1 77 ? -4.661 6.584 6.372 1.00 91.44 77 TYR A O 1
ATOM 602 N N . TYR A 1 78 ? -3.210 5.030 5.648 1.00 90.94 78 TYR A N 1
ATOM 603 C CA . TYR A 1 78 ? -3.838 3.896 6.318 1.00 90.94 78 TYR A CA 1
ATOM 604 C C . TYR A 1 78 ? -3.981 4.148 7.822 1.00 90.94 78 TYR A C 1
ATOM 606 O O . TYR A 1 78 ? -5.066 4.010 8.383 1.00 90.94 78 TYR A O 1
ATOM 614 N N . ARG A 1 79 ? -2.912 4.629 8.470 1.00 90.62 79 ARG A N 1
ATOM 615 C CA . ARG A 1 79 ? -2.939 4.986 9.894 1.00 90.62 79 ARG A CA 1
ATOM 616 C C . ARG A 1 79 ? -3.910 6.130 10.199 1.00 90.62 79 ARG A C 1
ATOM 618 O O . ARG A 1 79 ? -4.582 6.092 11.226 1.00 90.62 79 ARG A O 1
ATOM 625 N N . VAL A 1 80 ? -3.971 7.151 9.342 1.00 88.75 80 VAL A N 1
ATOM 626 C CA . VAL A 1 80 ? -4.904 8.279 9.510 1.00 88.75 80 VAL A CA 1
ATOM 627 C C . VAL A 1 80 ? -6.353 7.802 9.411 1.00 88.75 80 VAL A C 1
ATOM 629 O O . VAL A 1 80 ? -7.164 8.186 10.247 1.00 88.75 80 VAL A O 1
ATOM 632 N N . LEU A 1 81 ? -6.670 6.936 8.447 1.00 86.62 81 LEU A N 1
ATOM 633 C CA . LEU A 1 81 ? -8.015 6.381 8.286 1.00 86.62 81 LEU A CA 1
ATOM 634 C C . LEU A 1 81 ? -8.400 5.468 9.451 1.00 86.62 81 LEU A C 1
ATOM 636 O O . LEU A 1 81 ? -9.499 5.607 9.979 1.00 86.62 81 LEU A O 1
ATOM 640 N N . GLN A 1 82 ? -7.493 4.603 9.915 1.00 84.19 82 GLN A N 1
ATOM 641 C CA . GLN A 1 82 ? -7.722 3.818 11.132 1.00 84.19 82 GLN A CA 1
ATOM 642 C C . GLN A 1 82 ? -8.017 4.721 12.336 1.00 84.19 82 GLN A C 1
ATOM 644 O O . GLN A 1 82 ? -8.966 4.495 13.075 1.00 84.19 82 GLN A O 1
ATOM 649 N N . TYR A 1 83 ? -7.236 5.780 12.533 1.00 84.62 83 TYR A N 1
ATOM 650 C CA . TYR A 1 83 ? -7.492 6.709 13.628 1.00 84.62 83 TYR A CA 1
ATOM 651 C C . TYR A 1 83 ? -8.849 7.414 13.484 1.00 84.62 83 TYR A C 1
ATOM 653 O O . TYR A 1 83 ? -9.611 7.500 14.443 1.00 84.62 83 TYR A O 1
ATOM 661 N N . HIS A 1 84 ? -9.182 7.866 12.275 1.00 84.38 84 HIS A N 1
ATOM 662 C CA . HIS A 1 84 ? -10.443 8.544 11.996 1.00 84.38 84 HIS A CA 1
ATOM 663 C C . HIS A 1 84 ? -11.659 7.649 12.258 1.00 84.38 84 HIS A C 1
ATOM 665 O O . HIS A 1 84 ? -12.601 8.064 12.935 1.00 84.38 84 HIS A O 1
ATOM 671 N N . TYR A 1 85 ? -11.647 6.413 11.756 1.00 80.94 85 TYR A N 1
ATOM 672 C CA . TYR A 1 85 ? -12.748 5.486 11.992 1.00 80.94 85 TYR A CA 1
ATOM 673 C C . TYR A 1 85 ? -12.836 5.085 13.475 1.00 80.94 85 TYR A C 1
ATOM 675 O O . TYR A 1 85 ? -13.941 4.875 13.975 1.00 80.94 85 TYR A O 1
ATOM 683 N N . TRP A 1 86 ? -11.701 4.998 14.185 1.00 78.31 86 TRP A N 1
ATOM 684 C CA . TRP A 1 86 ? -11.679 4.741 15.629 1.00 78.31 86 TRP A CA 1
ATOM 685 C C . TRP A 1 86 ? -12.394 5.858 16.396 1.00 78.31 86 TRP A C 1
ATOM 687 O O . TRP A 1 86 ? -13.304 5.589 17.174 1.00 78.31 86 TRP A O 1
ATOM 697 N N . GLU A 1 87 ? -12.027 7.119 16.140 1.00 83.06 87 GLU A N 1
ATOM 698 C CA . GLU A 1 87 ? -12.628 8.282 16.807 1.00 83.06 87 GLU A CA 1
ATOM 699 C C . GLU A 1 87 ? -14.115 8.459 16.484 1.00 83.06 87 GLU A C 1
ATOM 701 O O . GLU A 1 87 ? -14.890 8.886 17.338 1.00 83.06 87 GLU A O 1
ATOM 706 N N . THR A 1 88 ? -14.521 8.150 15.252 1.00 82.56 88 THR A N 1
ATOM 707 C CA . THR A 1 88 ? -15.903 8.346 14.782 1.00 82.56 88 THR A CA 1
ATOM 708 C C . THR A 1 88 ? -16.832 7.168 15.085 1.00 82.56 88 THR A C 1
ATOM 710 O O . THR A 1 88 ? -18.029 7.264 14.816 1.00 82.56 88 THR A O 1
ATOM 713 N N . GLY A 1 89 ? -16.319 6.081 15.678 1.00 65.69 89 GLY A N 1
ATOM 714 C CA . GLY A 1 89 ? -17.111 4.908 16.066 1.00 65.69 89 GLY A CA 1
ATOM 715 C C . GLY A 1 89 ? -17.488 3.982 14.905 1.00 65.69 89 GLY A C 1
ATOM 716 O O . GLY A 1 89 ? -18.464 3.244 15.003 1.00 65.69 89 GLY A O 1
ATOM 717 N N . LEU A 1 90 ? -16.737 4.030 13.802 1.00 65.25 90 LEU A N 1
ATOM 718 C CA . LEU A 1 90 ? -16.966 3.238 12.587 1.00 65.25 90 LEU A CA 1
ATOM 719 C C . LEU A 1 90 ? -15.969 2.077 12.412 1.00 65.25 90 LEU A C 1
ATOM 721 O O . LEU A 1 90 ? -15.994 1.411 11.379 1.00 65.25 90 LEU A O 1
ATOM 725 N N . ILE A 1 91 ? -15.112 1.798 13.400 1.00 58.59 91 ILE A N 1
ATOM 726 C CA . ILE A 1 91 ? -14.276 0.586 13.393 1.00 58.59 91 ILE A CA 1
ATOM 727 C C . ILE A 1 91 ? -15.005 -0.550 14.092 1.00 58.59 91 ILE A C 1
ATOM 729 O O . ILE A 1 91 ? -15.276 -0.479 15.288 1.00 58.59 91 ILE A O 1
ATOM 733 N N . ALA A 1 92 ? -15.248 -1.623 13.339 1.00 58.53 92 ALA A N 1
ATOM 734 C CA . ALA A 1 92 ? -15.408 -2.951 13.907 1.00 58.53 92 ALA A CA 1
ATOM 735 C C . ALA A 1 92 ? -14.079 -3.334 14.571 1.00 58.53 92 ALA A C 1
ATOM 737 O O . ALA A 1 92 ? -13.109 -3.697 13.906 1.00 58.53 92 ALA A O 1
ATOM 738 N N . VAL A 1 93 ? -14.007 -3.140 15.882 1.00 52.28 93 VAL A N 1
ATOM 739 C CA . VAL A 1 93 ? -13.003 -3.783 16.722 1.00 52.28 93 VAL A CA 1
ATOM 740 C C . VAL A 1 93 ? -13.594 -5.146 17.036 1.00 52.28 93 VAL A C 1
ATOM 742 O O . VAL A 1 93 ? -14.617 -5.226 17.714 1.00 52.28 93 VAL A O 1
ATOM 745 N N . ASP A 1 94 ? -13.011 -6.200 16.472 1.00 56.41 94 ASP A N 1
ATOM 746 C CA . ASP A 1 94 ? -13.256 -7.544 16.978 1.00 56.41 94 ASP A CA 1
ATOM 747 C C . ASP A 1 94 ? -12.656 -7.589 18.390 1.00 56.41 94 ASP A C 1
ATOM 749 O O . ASP A 1 94 ? -11.434 -7.604 18.556 1.00 56.41 94 ASP A O 1
ATOM 753 N N . ASP A 1 95 ? -13.522 -7.522 19.400 1.00 48.06 95 ASP A N 1
ATOM 754 C CA . ASP A 1 95 ? -13.167 -7.854 20.776 1.00 48.06 95 ASP A CA 1
ATOM 755 C C . ASP A 1 95 ? -13.058 -9.389 20.874 1.00 48.06 95 ASP A C 1
ATOM 757 O O . ASP A 1 95 ? -14.002 -10.102 20.519 1.00 48.06 95 ASP A O 1
ATOM 761 N N . GLU A 1 96 ? -11.893 -9.886 21.310 1.00 43.62 96 GLU A N 1
ATOM 762 C CA . GLU A 1 96 ? -11.662 -11.303 21.659 1.00 43.62 96 GLU A CA 1
ATOM 763 C C . GLU A 1 96 ? -12.575 -11.795 22.796 1.00 43.62 96 GLU A C 1
ATOM 765 O O . GLU A 1 96 ? -12.772 -11.049 23.787 1.00 43.62 96 GLU A O 1
#

Organism: NCBI:txid2831512